Protein AF-A0A1Z4I8S8-F1 (afdb_monomer_lite)

Sequence (82 aa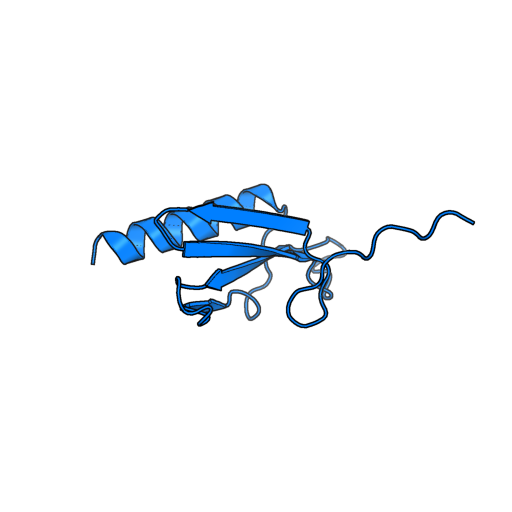):
MMAVPATLTYKGKPIHAHEIYGGYDIIVVRSPMKVEGKERYLFYIRNSRLEVVCDNSTKYGDKCSEKSLRTAREYIDILNII

Structure (mmCIF, N/CA/C/O backbone):
data_AF-A0A1Z4I8S8-F1
#
_entry.id   AF-A0A1Z4I8S8-F1
#
loop_
_atom_site.group_PDB
_atom_site.id
_atom_site.type_symbol
_atom_site.label_atom_id
_atom_site.label_alt_id
_atom_site.label_comp_id
_atom_site.label_asym_id
_atom_site.label_entity_id
_atom_site.label_seq_id
_atom_site.pdbx_PDB_ins_code
_atom_site.Cartn_x
_atom_site.Cartn_y
_atom_site.Cartn_z
_atom_site.occupancy
_atom_site.B_iso_or_equiv
_atom_site.auth_seq_id
_atom_site.auth_comp_id
_atom_site.auth_asym_id
_atom_site.auth_atom_id
_atom_site.pdbx_PDB_model_num
ATOM 1 N N . MET A 1 1 ? -11.476 1.415 -32.587 1.00 40.12 1 MET A N 1
ATOM 2 C CA . MET A 1 1 ? -10.417 1.519 -31.560 1.00 40.12 1 MET A CA 1
ATOM 3 C C . MET A 1 1 ? -11.056 1.223 -30.216 1.00 40.12 1 MET A C 1
ATOM 5 O O . MET A 1 1 ? -11.913 1.991 -29.805 1.00 40.12 1 MET A O 1
ATOM 9 N N . MET A 1 2 ? -10.740 0.095 -29.576 1.00 33.53 2 MET A N 1
ATOM 10 C CA . MET A 1 2 ? -11.165 -0.128 -28.189 1.00 33.53 2 MET A CA 1
ATOM 11 C C . MET A 1 2 ? -10.343 0.803 -27.296 1.00 33.53 2 MET A C 1
ATOM 13 O O . MET A 1 2 ? -9.115 0.761 -27.341 1.00 33.53 2 MET A O 1
ATOM 17 N N . ALA A 1 3 ? -11.012 1.683 -26.550 1.00 49.66 3 ALA A N 1
ATOM 18 C CA . ALA A 1 3 ? -10.362 2.514 -25.549 1.00 49.66 3 ALA A CA 1
ATOM 19 C C . ALA A 1 3 ? -9.707 1.590 -24.514 1.00 49.66 3 ALA A C 1
ATOM 21 O O . ALA A 1 3 ? -10.383 0.752 -23.916 1.00 49.66 3 ALA A O 1
ATOM 22 N N . VAL A 1 4 ? -8.389 1.706 -24.348 1.00 54.22 4 VAL A N 1
ATOM 23 C CA . VAL A 1 4 ? -7.657 1.031 -23.271 1.00 54.22 4 VAL A CA 1
ATOM 24 C C . VAL A 1 4 ? -8.357 1.400 -21.957 1.00 54.22 4 VAL A C 1
ATOM 26 O O . VAL A 1 4 ? -8.609 2.591 -21.753 1.00 54.22 4 VAL A O 1
ATOM 29 N N . PRO A 1 5 ? -8.727 0.433 -21.095 1.00 54.69 5 PRO A N 1
ATOM 30 C CA . PRO A 1 5 ? -9.394 0.748 -19.839 1.00 54.69 5 PRO A CA 1
ATOM 31 C C . PRO A 1 5 ? -8.539 1.755 -19.075 1.00 54.69 5 PRO A C 1
ATOM 33 O O . PRO A 1 5 ? -7.326 1.578 -18.959 1.00 54.69 5 PRO A O 1
ATOM 36 N N . ALA A 1 6 ? -9.161 2.842 -18.615 1.00 60.81 6 ALA A N 1
ATOM 37 C CA . ALA A 1 6 ? -8.472 3.876 -17.862 1.00 60.81 6 ALA A CA 1
ATOM 38 C C . ALA A 1 6 ? -7.778 3.219 -16.664 1.00 60.81 6 ALA A C 1
ATOM 40 O O . ALA A 1 6 ? -8.441 2.715 -15.757 1.00 60.81 6 ALA A O 1
ATOM 41 N N . THR A 1 7 ? -6.444 3.179 -16.681 1.00 71.06 7 THR A N 1
ATOM 42 C CA . THR A 1 7 ? -5.662 2.688 -15.551 1.00 71.06 7 THR A CA 1
ATOM 43 C C . THR A 1 7 ? -6.047 3.523 -14.342 1.00 71.06 7 THR A C 1
ATOM 45 O O . THR A 1 7 ? -5.805 4.731 -14.329 1.00 71.06 7 THR A O 1
ATOM 48 N N . LEU A 1 8 ? -6.680 2.905 -13.344 1.00 82.69 8 LEU A N 1
ATOM 49 C CA . LEU A 1 8 ? -7.041 3.606 -12.118 1.00 82.69 8 LEU A CA 1
ATOM 50 C C . LEU A 1 8 ? -5.771 4.204 -11.510 1.00 82.69 8 LEU A C 1
ATOM 52 O O . LEU A 1 8 ? 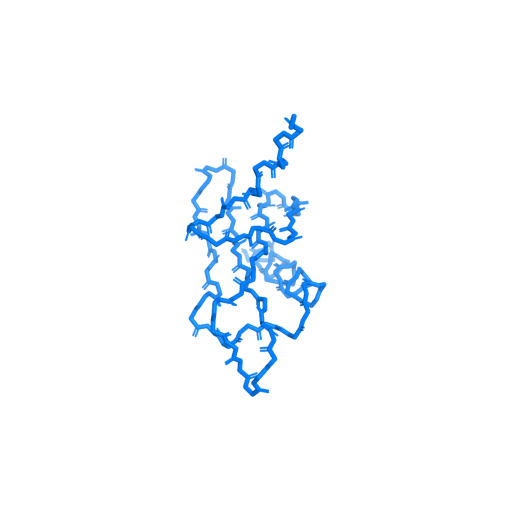-4.731 3.544 -11.432 1.00 82.69 8 LEU A O 1
ATOM 56 N N . THR A 1 9 ? -5.841 5.473 -11.114 1.00 85.94 9 THR A N 1
ATOM 57 C CA . THR A 1 9 ? -4.710 6.177 -10.508 1.00 85.94 9 THR A CA 1
ATOM 58 C C . THR A 1 9 ? -5.043 6.613 -9.092 1.00 85.94 9 THR A C 1
ATOM 60 O O . THR A 1 9 ? -6.188 6.919 -8.766 1.00 85.94 9 THR A O 1
ATOM 63 N N . TYR A 1 10 ? -4.020 6.663 -8.247 1.00 84.88 10 TYR A N 1
ATOM 64 C CA . TYR A 1 10 ? -4.095 7.211 -6.903 1.00 84.88 10 TYR A CA 1
ATOM 65 C C . TYR A 1 10 ? -2.970 8.227 -6.719 1.00 84.88 10 TYR A C 1
ATOM 67 O O . TYR A 1 10 ? -1.799 7.915 -6.941 1.00 84.88 10 TYR A O 1
ATOM 75 N N . LYS A 1 11 ? -3.330 9.474 -6.383 1.00 84.81 11 LYS A N 1
ATOM 76 C CA . LYS A 1 11 ? -2.404 10.627 -6.365 1.00 84.81 11 LYS A CA 1
ATOM 77 C C . LYS A 1 11 ? -1.580 10.751 -7.667 1.00 84.81 11 LYS A C 1
ATOM 79 O O . LYS A 1 11 ? -0.376 10.994 -7.627 1.00 84.81 11 LYS A O 1
ATOM 84 N N . GLY A 1 12 ? -2.217 10.517 -8.819 1.00 82.81 12 GLY A N 1
ATOM 85 C CA . GLY A 1 12 ? -1.577 10.575 -10.141 1.00 82.81 12 GLY A CA 1
ATOM 86 C C . GLY A 1 12 ? -0.664 9.390 -10.486 1.00 82.81 12 GLY A C 1
ATOM 87 O O . GLY A 1 12 ? -0.037 9.402 -11.542 1.00 82.81 12 GLY A O 1
ATOM 88 N N . LYS A 1 13 ? -0.580 8.358 -9.633 1.00 84.38 13 LYS A N 1
ATOM 89 C CA . LYS A 1 13 ? 0.233 7.153 -9.865 1.00 84.38 13 LYS A CA 1
ATOM 90 C C . LYS A 1 13 ? -0.656 5.957 -10.218 1.00 84.38 13 LYS A C 1
ATOM 92 O O . LYS A 1 13 ? -1.698 5.802 -9.583 1.00 84.38 13 LYS A O 1
ATOM 97 N N . PRO A 1 14 ? -0.266 5.092 -11.170 1.00 87.50 14 PRO A N 1
ATOM 98 C CA . PRO A 1 14 ? -1.020 3.883 -11.493 1.00 87.50 14 PRO A CA 1
ATOM 99 C C . PRO A 1 14 ? -1.194 2.979 -10.272 1.00 87.50 14 PRO A C 1
ATOM 101 O O . PRO A 1 14 ? -0.207 2.604 -9.628 1.00 87.50 14 PRO A O 1
ATOM 104 N N . ILE A 1 15 ? -2.441 2.616 -9.979 1.00 90.38 15 ILE A N 1
ATOM 105 C CA . ILE A 1 15 ? -2.758 1.595 -8.984 1.00 90.38 15 ILE A CA 1
ATOM 106 C C . ILE A 1 15 ? -2.347 0.248 -9.565 1.00 90.38 15 ILE A C 1
ATOM 108 O O . ILE A 1 15 ? -2.728 -0.107 -10.680 1.00 90.38 15 ILE A O 1
ATOM 112 N N . HIS A 1 16 ? -1.539 -0.489 -8.812 1.00 90.50 16 HIS A N 1
ATOM 113 C CA . HIS A 1 16 ? -1.119 -1.833 -9.177 1.00 90.50 16 HIS A CA 1
ATOM 114 C C . HIS A 1 16 ? -1.896 -2.912 -8.429 1.00 90.50 16 HIS A C 1
ATOM 116 O O . HIS A 1 16 ? -2.191 -3.950 -9.010 1.00 90.50 16 HIS A O 1
ATOM 122 N N . ALA A 1 17 ? -2.245 -2.655 -7.169 1.00 91.25 17 ALA A N 1
ATOM 123 C CA . ALA A 1 17 ? -3.108 -3.525 -6.385 1.00 91.25 17 ALA A CA 1
ATOM 124 C C . ALA A 1 17 ? -3.967 -2.700 -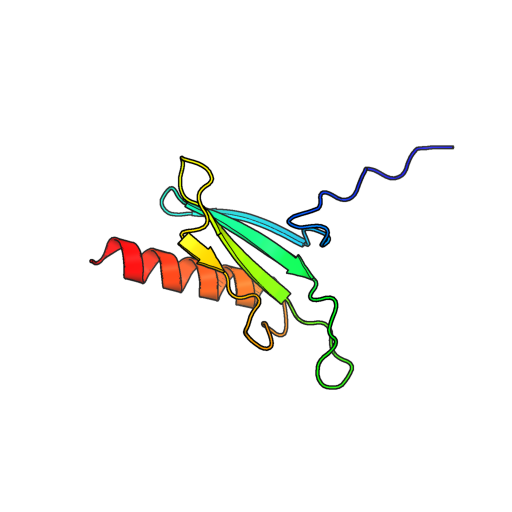5.423 1.00 91.25 17 ALA A C 1
ATOM 126 O O . ALA A 1 17 ? -3.602 -1.584 -5.043 1.00 91.25 17 ALA A O 1
ATOM 127 N N . HIS A 1 18 ? -5.112 -3.257 -5.047 1.00 93.25 18 HIS A N 1
ATOM 128 C CA . HIS A 1 18 ? -6.108 -2.619 -4.195 1.00 93.25 18 HIS A CA 1
ATOM 129 C C . HIS A 1 18 ? -6.830 -3.692 -3.377 1.00 93.25 18 HIS A C 1
ATOM 131 O O . HIS A 1 18 ? -7.209 -4.723 -3.931 1.00 93.25 18 HIS A O 1
ATOM 137 N N . GLU A 1 19 ? -6.970 -3.483 -2.069 1.00 94.25 19 GLU A N 1
ATOM 138 C CA . GLU A 1 19 ? -7.584 -4.442 -1.146 1.00 94.25 19 GLU A CA 1
ATOM 139 C C . GLU A 1 19 ? -8.207 -3.730 0.058 1.00 94.25 19 GLU A C 1
ATOM 141 O O . GLU A 1 19 ? -7.658 -2.754 0.557 1.00 94.25 19 GLU A O 1
ATOM 146 N N . ILE A 1 20 ? -9.310 -4.274 0.577 1.00 94.75 20 ILE A N 1
ATOM 147 C CA . ILE A 1 20 ? -9.853 -3.897 1.885 1.00 94.75 20 ILE A CA 1
ATOM 148 C C . ILE A 1 20 ? -9.412 -4.929 2.930 1.00 94.75 20 ILE A C 1
ATOM 150 O O . ILE A 1 20 ? -9.640 -6.124 2.745 1.00 94.75 20 ILE A O 1
ATOM 154 N N . TYR A 1 21 ? -8.820 -4.482 4.039 1.00 94.81 21 TYR A N 1
ATOM 155 C CA . TYR A 1 21 ? -8.352 -5.342 5.131 1.00 94.81 21 TYR A CA 1
ATOM 156 C C . TYR A 1 21 ? -8.575 -4.674 6.493 1.00 94.81 21 TYR A C 1
ATOM 158 O O . TYR A 1 21 ? -8.225 -3.512 6.685 1.00 94.81 21 TYR A O 1
ATOM 166 N N . GLY A 1 22 ? -9.183 -5.392 7.445 1.00 91.19 22 GLY A N 1
ATOM 167 C CA . GLY A 1 22 ? -9.417 -4.886 8.807 1.00 91.19 22 GLY A CA 1
ATOM 168 C C . GLY A 1 22 ? -10.271 -3.611 8.888 1.00 91.19 22 GLY A C 1
ATOM 169 O O . GLY A 1 22 ? -10.116 -2.842 9.826 1.00 91.19 22 GLY A O 1
ATOM 170 N N . GLY A 1 23 ? -11.125 -3.346 7.891 1.00 92.44 23 GLY A N 1
ATOM 171 C CA . GLY A 1 23 ? -11.902 -2.100 7.789 1.00 92.44 23 GLY A CA 1
ATOM 172 C C . GLY A 1 23 ? -11.147 -0.916 7.167 1.00 92.44 23 GLY A C 1
ATOM 173 O O . GLY A 1 23 ? -11.720 0.166 7.028 1.00 92.44 23 GLY A O 1
ATOM 174 N N . TYR A 1 24 ? -9.896 -1.124 6.753 1.00 95.50 24 TYR A N 1
ATOM 175 C CA . TYR A 1 24 ? -9.069 -0.144 6.059 1.00 95.50 24 TYR A CA 1
ATOM 176 C C . TYR A 1 24 ? -8.924 -0.485 4.582 1.00 95.50 24 TYR A C 1
ATOM 178 O O . TYR A 1 24 ? -9.014 -1.637 4.163 1.00 95.50 24 TYR A O 1
ATOM 186 N N . ASP A 1 25 ? -8.661 0.546 3.798 1.00 95.69 25 ASP A N 1
ATOM 187 C CA . ASP A 1 25 ? -8.459 0.471 2.367 1.00 95.69 25 ASP A CA 1
ATOM 188 C C . ASP A 1 25 ? -6.969 0.592 2.023 1.00 95.69 25 ASP A C 1
ATOM 190 O O . ASP A 1 25 ? -6.352 1.625 2.288 1.00 95.69 25 ASP A O 1
ATOM 194 N N . ILE A 1 26 ? -6.388 -0.460 1.447 1.00 95.94 26 ILE A N 1
ATOM 195 C CA . ILE A 1 26 ? -4.980 -0.553 1.058 1.00 95.94 26 ILE A CA 1
ATOM 196 C C . ILE A 1 26 ? -4.855 -0.340 -0.449 1.00 95.94 26 ILE A C 1
ATOM 198 O O . ILE A 1 26 ? -5.362 -1.118 -1.257 1.00 95.94 26 ILE A O 1
ATOM 202 N N . ILE A 1 27 ? -4.083 0.668 -0.841 1.00 95.25 27 ILE A N 1
ATOM 203 C CA . ILE A 1 27 ? -3.812 0.998 -2.240 1.00 95.25 27 ILE A CA 1
ATOM 204 C C . ILE A 1 27 ? -2.318 0.884 -2.488 1.00 95.25 27 ILE A C 1
ATOM 206 O O . ILE A 1 27 ? -1.533 1.618 -1.891 1.00 95.25 27 ILE A O 1
ATOM 210 N N . VAL A 1 28 ? -1.919 0.017 -3.414 1.00 94.06 28 VAL A N 1
ATOM 211 C CA . VAL A 1 28 ? -0.527 -0.128 -3.841 1.00 94.06 28 VAL A CA 1
ATOM 212 C C . VAL A 1 28 ? -0.351 0.494 -5.213 1.00 94.06 28 VAL A C 1
ATOM 214 O O . VAL A 1 28 ? -1.051 0.147 -6.161 1.00 94.06 28 VAL A O 1
ATOM 217 N N . VAL A 1 29 ? 0.623 1.388 -5.337 1.00 92.75 29 VAL A N 1
ATOM 218 C CA . VAL A 1 29 ? 0.984 2.047 -6.594 1.00 92.75 29 VAL A CA 1
ATOM 219 C C . VAL A 1 29 ? 2.412 1.709 -6.996 1.00 92.75 29 VAL A C 1
ATOM 221 O O . VAL A 1 29 ? 3.263 1.397 -6.156 1.00 92.75 29 VAL A O 1
ATOM 224 N N . ARG A 1 30 ? 2.707 1.853 -8.288 1.00 88.56 30 ARG A N 1
ATOM 225 C CA . ARG A 1 30 ? 4.092 1.855 -8.774 1.00 88.56 30 ARG A CA 1
ATOM 226 C C . ARG A 1 30 ? 4.769 3.178 -8.415 1.00 88.56 30 ARG A C 1
ATOM 228 O O . ARG A 1 30 ? 4.237 4.255 -8.688 1.00 88.56 30 ARG A O 1
ATOM 235 N N . SER A 1 31 ? 5.948 3.101 -7.804 1.00 84.12 31 SER A N 1
ATOM 236 C CA . SER A 1 31 ? 6.809 4.258 -7.575 1.00 84.12 31 SER A CA 1
ATOM 237 C C . SER A 1 31 ? 7.320 4.786 -8.917 1.00 84.12 31 SER A C 1
ATOM 239 O O . SER A 1 31 ? 7.837 4.000 -9.714 1.00 84.12 31 SER A O 1
ATOM 241 N N . PRO A 1 32 ? 7.245 6.104 -9.169 1.00 75.06 32 PRO A N 1
ATOM 242 C CA . PRO A 1 32 ? 7.877 6.694 -10.344 1.00 75.06 32 PRO A CA 1
ATOM 243 C C . PRO A 1 32 ? 9.411 6.659 -10.247 1.00 75.06 32 PRO A C 1
ATOM 245 O O . PRO A 1 32 ? 10.094 6.675 -11.268 1.00 75.06 32 PRO A O 1
ATOM 248 N N . MET A 1 33 ? 9.965 6.588 -9.031 1.00 74.00 33 MET A N 1
ATOM 249 C CA . MET A 1 33 ? 11.405 6.473 -8.820 1.00 74.00 33 MET A CA 1
ATOM 250 C C . MET A 1 33 ? 11.819 5.004 -8.847 1.00 74.00 33 MET A C 1
ATOM 252 O O . MET A 1 33 ? 11.384 4.204 -8.013 1.00 74.00 33 MET A O 1
ATOM 256 N N . LYS A 1 34 ? 12.701 4.668 -9.791 1.00 76.25 34 LYS A N 1
ATOM 257 C CA . LYS A 1 34 ? 13.414 3.390 -9.801 1.00 76.25 34 LYS A CA 1
ATOM 258 C C . LYS A 1 34 ? 14.603 3.481 -8.854 1.00 76.25 34 LYS A C 1
ATOM 260 O O . LYS A 1 34 ? 15.389 4.420 -8.931 1.00 76.25 34 LYS A O 1
ATOM 265 N N . VAL A 1 35 ? 14.755 2.485 -7.991 1.00 75.12 35 VAL A N 1
ATOM 266 C CA . VAL A 1 35 ? 15.895 2.375 -7.071 1.00 75.12 35 VAL A CA 1
ATOM 267 C C . VAL A 1 35 ? 16.767 1.240 -7.585 1.00 75.12 35 VAL A C 1
ATOM 269 O O . VAL A 1 35 ? 16.272 0.122 -7.726 1.00 75.12 35 VAL A O 1
ATOM 272 N N . GLU A 1 36 ? 18.032 1.528 -7.907 1.00 80.06 36 GLU A N 1
ATOM 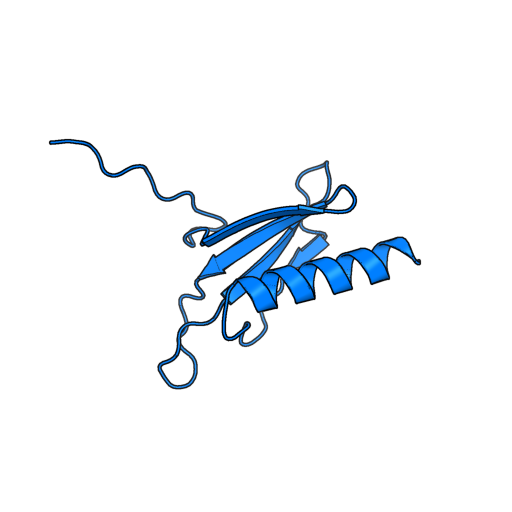273 C CA . GLU A 1 36 ? 18.960 0.569 -8.544 1.00 80.06 36 GLU A CA 1
ATOM 274 C C . GLU A 1 36 ? 18.414 0.000 -9.870 1.00 80.06 36 GLU A C 1
ATOM 276 O O . GLU A 1 36 ? 18.547 -1.186 -10.168 1.00 80.06 36 GLU A O 1
ATOM 281 N N . GLY A 1 37 ? 17.701 0.827 -10.644 1.00 79.38 37 GLY A N 1
ATOM 282 C CA . GLY A 1 37 ? 17.063 0.409 -11.899 1.00 79.38 37 GLY A CA 1
ATOM 283 C C . GLY A 1 37 ? 15.838 -0.499 -11.731 1.00 79.38 37 GLY A C 1
ATOM 284 O O . GLY A 1 37 ? 15.215 -0.862 -12.727 1.00 79.38 37 GLY A O 1
ATOM 285 N N . LYS A 1 38 ? 15.449 -0.832 -10.494 1.00 81.94 38 LYS A N 1
ATOM 286 C CA . LYS A 1 38 ? 14.308 -1.704 -10.193 1.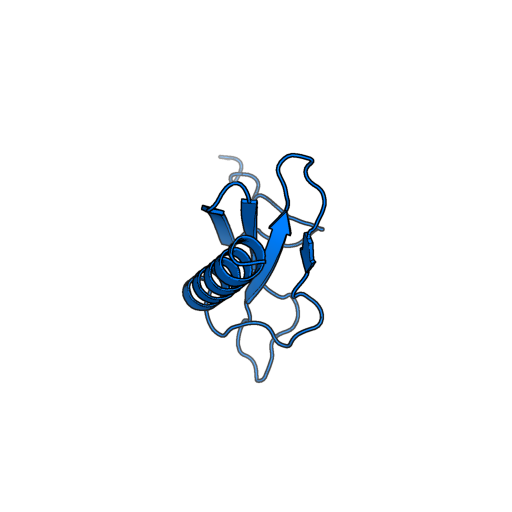00 81.94 38 LYS A CA 1
ATOM 287 C C . LYS A 1 38 ? 13.070 -0.892 -9.845 1.00 81.94 38 LYS A C 1
ATOM 289 O O . LYS A 1 38 ? 13.153 0.122 -9.146 1.00 81.94 38 LYS A O 1
ATOM 294 N N . GLU A 1 39 ? 11.923 -1.363 -10.328 1.00 85.12 39 GLU A N 1
ATOM 295 C CA . GLU A 1 39 ? 10.623 -0.838 -9.921 1.00 85.12 39 GLU A CA 1
ATOM 296 C C . GLU A 1 39 ? 10.419 -1.043 -8.423 1.00 85.12 39 GLU A C 1
ATOM 298 O O . GLU A 1 39 ? 10.898 -2.013 -7.827 1.00 85.12 39 GLU A O 1
ATOM 303 N N . ARG A 1 40 ? 9.719 -0.091 -7.815 1.00 90.75 40 ARG A N 1
ATOM 304 C CA . ARG A 1 40 ? 9.372 -0.130 -6.402 1.00 90.75 40 ARG A CA 1
ATOM 305 C C . ARG A 1 40 ? 7.890 0.106 -6.235 1.00 90.75 40 ARG A C 1
ATOM 307 O O . ARG A 1 40 ? 7.273 0.794 -7.046 1.00 90.75 40 ARG A O 1
ATOM 314 N N . TYR A 1 41 ? 7.341 -0.453 -5.173 1.00 92.00 41 TYR A N 1
ATOM 315 C CA . TYR A 1 41 ? 5.922 -0.392 -4.868 1.00 92.00 41 TYR A CA 1
ATOM 316 C C . TYR A 1 41 ? 5.721 0.384 -3.575 1.00 92.00 41 TYR A C 1
ATOM 318 O O . TYR A 1 41 ? 6.448 0.200 -2.598 1.00 92.00 41 TYR A O 1
ATOM 326 N N . LEU A 1 42 ? 4.778 1.317 -3.607 1.00 93.50 42 LEU A N 1
ATOM 327 C CA . LEU A 1 42 ? 4.409 2.155 -2.472 1.00 93.50 42 LEU A CA 1
ATOM 328 C C . LEU A 1 42 ? 2.984 1.800 -2.088 1.00 93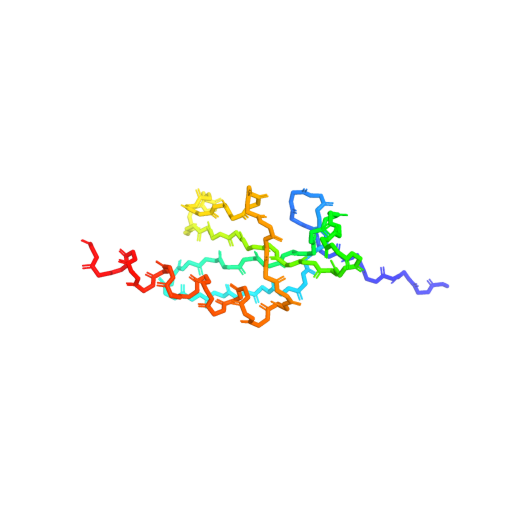.50 42 LEU A C 1
ATOM 330 O O . LEU A 1 42 ? 2.170 1.543 -2.973 1.00 93.50 42 LEU A O 1
ATOM 334 N N . PHE A 1 43 ? 2.674 1.830 -0.799 1.00 94.31 43 PHE A N 1
ATOM 335 C CA . PHE A 1 43 ? 1.317 1.618 -0.321 1.00 94.31 43 PHE A CA 1
ATOM 336 C C . PHE A 1 43 ? 0.783 2.851 0.405 1.00 94.31 43 PHE A C 1
ATOM 338 O O . PHE A 1 43 ? 1.536 3.631 0.997 1.00 94.31 43 PHE A O 1
ATOM 345 N N . TYR A 1 44 ? -0.534 2.988 0.358 1.00 94.94 44 TYR A N 1
ATOM 346 C CA . TYR A 1 44 ? -1.323 3.957 1.095 1.00 94.94 44 TYR A CA 1
ATOM 347 C C . TYR A 1 44 ? -2.432 3.206 1.817 1.00 94.94 44 TYR A C 1
ATOM 349 O O . TYR A 1 44 ? -3.007 2.279 1.250 1.00 94.94 44 TYR A O 1
ATOM 357 N N . ILE A 1 45 ? -2.733 3.613 3.045 1.00 95.56 45 ILE A N 1
ATOM 358 C CA . ILE A 1 45 ? -3.816 3.036 3.840 1.00 95.56 45 ILE A CA 1
ATOM 359 C C . ILE A 1 45 ? -4.803 4.151 4.150 1.00 95.56 45 ILE A C 1
ATOM 361 O O . ILE A 1 45 ? -4.400 5.209 4.645 1.00 95.56 45 ILE A O 1
ATOM 365 N N . ARG A 1 46 ? -6.084 3.927 3.855 1.00 95.62 46 ARG A N 1
ATOM 366 C CA . ARG A 1 46 ? -7.177 4.845 4.177 1.00 95.62 46 ARG A CA 1
ATOM 367 C C . ARG A 1 46 ? -8.155 4.218 5.157 1.00 95.62 46 ARG A C 1
ATOM 369 O O . ARG A 1 46 ? -8.356 3.008 5.144 1.00 95.62 46 ARG A O 1
ATOM 376 N N . ASN A 1 47 ? -8.779 5.041 5.990 1.00 93.88 47 ASN A N 1
ATOM 377 C CA . ASN A 1 47 ? -9.915 4.615 6.805 1.00 93.88 47 ASN A CA 1
ATOM 378 C C . ASN A 1 47 ? -11.236 4.686 6.005 1.00 93.88 47 ASN A C 1
ATOM 380 O O . ASN A 1 47 ? -11.266 5.099 4.843 1.00 93.88 47 ASN A O 1
ATOM 384 N N . SER A 1 48 ? -12.351 4.330 6.646 1.00 90.69 48 SER A N 1
ATOM 385 C CA . SER A 1 48 ? -13.700 4.382 6.057 1.00 90.69 48 SER A CA 1
ATOM 386 C C . SER A 1 48 ? -14.169 5.790 5.660 1.00 90.69 48 SER A C 1
ATOM 388 O O . SER A 1 48 ? -15.083 5.926 4.850 1.00 90.69 48 SER A O 1
ATOM 390 N N . ARG A 1 49 ? -13.528 6.841 6.186 1.00 92.88 49 ARG A N 1
ATOM 391 C CA . ARG A 1 49 ? -13.759 8.247 5.819 1.00 92.88 49 ARG A CA 1
ATOM 392 C C . ARG A 1 49 ? -12.880 8.707 4.653 1.00 92.88 49 ARG A C 1
ATOM 394 O O . ARG A 1 49 ? -12.884 9.886 4.317 1.00 92.88 49 ARG A O 1
ATOM 401 N N . LEU A 1 50 ? -12.147 7.784 4.024 1.00 89.31 50 LEU A N 1
ATOM 402 C CA . LEU A 1 50 ? -11.183 8.031 2.947 1.00 89.31 50 LEU A CA 1
ATOM 403 C C . LEU A 1 50 ? -9.971 8.880 3.371 1.00 89.31 50 LEU A C 1
ATOM 405 O O . LEU A 1 50 ? -9.216 9.341 2.511 1.00 89.31 50 LEU A O 1
ATOM 409 N N . GLU A 1 51 ? -9.745 9.048 4.674 1.00 93.31 51 GLU A N 1
ATOM 410 C CA . GLU A 1 51 ? -8.589 9.759 5.215 1.00 93.31 51 GLU A CA 1
ATOM 411 C C . GLU A 1 51 ? -7.369 8.840 5.192 1.00 93.31 51 GLU A C 1
ATOM 413 O O . GLU A 1 51 ? -7.456 7.666 5.558 1.00 93.31 51 GLU A O 1
ATOM 418 N N . VAL A 1 52 ? -6.221 9.367 4.763 1.00 92.88 52 VAL A N 1
ATOM 419 C CA . VAL A 1 52 ? -4.969 8.604 4.716 1.00 92.88 52 VAL A CA 1
ATOM 420 C C . VAL A 1 52 ? -4.415 8.467 6.129 1.00 92.88 52 VAL A C 1
ATOM 422 O O . VAL A 1 52 ? -3.975 9.451 6.717 1.00 92.88 52 VAL A O 1
ATOM 425 N N . VAL A 1 53 ? -4.403 7.242 6.649 1.00 93.75 53 VAL A N 1
ATOM 426 C CA . VAL A 1 53 ? -3.828 6.913 7.964 1.00 93.75 53 VAL A CA 1
ATOM 427 C C . VAL A 1 53 ? -2.367 6.485 7.857 1.00 93.75 53 VAL A C 1
ATOM 429 O O . VAL A 1 53 ? -1.605 6.639 8.804 1.00 93.75 53 VAL A O 1
ATOM 432 N N . CYS A 1 54 ? -1.954 5.982 6.691 1.00 92.69 54 CYS A N 1
ATOM 433 C CA . CYS A 1 54 ? -0.563 5.651 6.416 1.00 92.69 54 CYS A CA 1
ATOM 434 C C . CYS A 1 54 ? -0.197 6.008 4.977 1.00 92.69 54 CYS A C 1
ATOM 436 O O . CYS A 1 54 ? -0.886 5.619 4.031 1.00 92.69 54 CYS A O 1
ATOM 438 N N . ASP A 1 55 ? 0.917 6.717 4.818 1.00 91.94 55 ASP A N 1
ATOM 439 C CA . ASP A 1 55 ? 1.507 7.053 3.528 1.00 91.94 55 ASP A CA 1
ATOM 440 C C . ASP A 1 55 ? 2.969 6.595 3.518 1.00 91.94 55 ASP A C 1
ATOM 442 O O . ASP A 1 55 ? 3.834 7.205 4.150 1.00 91.94 55 ASP A O 1
ATOM 446 N N . ASN A 1 56 ? 3.255 5.505 2.801 1.00 89.19 56 ASN A N 1
ATOM 447 C CA . ASN A 1 56 ? 4.610 4.962 2.718 1.00 89.19 56 ASN A CA 1
ATOM 448 C C . ASN A 1 56 ? 5.424 5.554 1.554 1.00 89.19 56 ASN A C 1
ATOM 450 O O . ASN A 1 56 ? 6.469 5.014 1.190 1.00 89.19 56 ASN A O 1
ATOM 454 N N . SER A 1 57 ? 4.963 6.647 0.934 1.00 81.06 57 SER A N 1
ATOM 455 C CA . SER A 1 57 ? 5.608 7.209 -0.258 1.00 81.06 57 SER A CA 1
ATOM 456 C C . SER A 1 57 ? 6.940 7.913 -0.003 1.00 81.06 57 SER A C 1
ATOM 458 O O . SER A 1 57 ? 7.670 8.173 -0.956 1.00 81.06 57 SER A O 1
ATOM 460 N N . THR A 1 58 ? 7.282 8.177 1.258 1.00 78.00 58 THR A N 1
ATOM 461 C CA . THR A 1 58 ? 8.579 8.731 1.673 1.00 78.00 58 THR A CA 1
ATOM 462 C C . THR A 1 58 ? 9.676 7.670 1.798 1.00 78.00 58 THR A C 1
ATOM 464 O O . THR A 1 58 ? 10.852 8.017 1.898 1.00 78.00 58 THR A O 1
ATOM 467 N N . LYS A 1 59 ? 9.326 6.376 1.779 1.00 78.38 59 LYS A N 1
ATOM 468 C CA . LYS A 1 59 ? 10.296 5.273 1.803 1.00 78.38 59 LYS A CA 1
ATOM 469 C C . LYS A 1 59 ? 10.682 4.849 0.387 1.00 78.38 59 LYS A C 1
ATOM 471 O O . LYS A 1 59 ? 9.971 5.099 -0.580 1.00 78.38 59 LYS A O 1
ATOM 476 N N . TYR A 1 60 ? 11.774 4.090 0.281 1.00 80.62 60 TYR A N 1
ATOM 477 C CA . TYR A 1 60 ? 12.234 3.490 -0.980 1.00 80.62 60 TYR A CA 1
ATOM 478 C C . TYR A 1 60 ? 11.231 2.517 -1.636 1.00 80.62 60 TYR A C 1
ATOM 480 O O . TYR A 1 60 ? 11.444 2.109 -2.776 1.00 80.62 60 TYR A O 1
ATOM 488 N N . GLY A 1 61 ? 10.156 2.137 -0.938 1.00 84.56 61 GLY A N 1
ATOM 489 C CA . GLY A 1 61 ? 9.163 1.174 -1.409 1.00 84.56 61 GLY A CA 1
ATOM 490 C C . GLY A 1 61 ? 9.657 -0.274 -1.426 1.00 84.56 61 GLY A C 1
ATOM 491 O O . GLY A 1 61 ? 10.848 -0.574 -1.273 1.00 84.56 61 GLY A O 1
ATOM 492 N N . ASP A 1 62 ? 8.728 -1.205 -1.622 1.00 90.75 62 ASP A N 1
ATOM 493 C CA . ASP A 1 62 ? 9.044 -2.629 -1.695 1.00 90.75 62 ASP A CA 1
ATOM 494 C C . ASP A 1 62 ? 9.413 -3.074 -3.103 1.00 90.75 62 ASP A C 1
ATOM 496 O O . ASP A 1 62 ? 9.166 -2.392 -4.092 1.00 90.75 62 ASP A O 1
ATOM 500 N N . LYS A 1 63 ? 10.036 -4.251 -3.184 1.00 89.06 63 LYS A N 1
ATOM 501 C CA . LYS A 1 63 ? 10.491 -4.848 -4.445 1.00 89.06 63 LYS A CA 1
ATOM 502 C C . LYS A 1 63 ? 9.344 -5.418 -5.292 1.00 89.06 63 LYS A C 1
ATOM 504 O O . LYS A 1 63 ? 9.534 -5.600 -6.486 1.00 89.06 63 LYS A O 1
ATOM 509 N N . CYS A 1 64 ? 8.195 -5.717 -4.687 1.00 90.12 64 CYS A N 1
ATOM 510 C CA . CYS A 1 64 ? 7.004 -6.220 -5.370 1.00 90.12 64 CYS A CA 1
ATOM 511 C C . CYS A 1 64 ? 5.729 -5.776 -4.633 1.00 90.12 64 CYS A C 1
ATOM 513 O O . CYS A 1 64 ? 5.782 -5.424 -3.448 1.00 90.12 64 CYS A O 1
ATOM 515 N N . SER A 1 65 ? 4.594 -5.803 -5.331 1.00 91.00 65 SER A N 1
ATOM 516 C CA . SER A 1 65 ? 3.277 -5.414 -4.812 1.00 91.00 65 SER A CA 1
ATOM 517 C C . SER A 1 65 ? 2.812 -6.271 -3.645 1.00 91.00 65 SER A C 1
ATOM 519 O O . SER A 1 65 ? 2.258 -5.742 -2.688 1.00 91.00 65 SER A O 1
ATOM 521 N N . GLU A 1 66 ? 3.070 -7.577 -3.687 1.00 93.38 66 GLU A N 1
ATOM 522 C CA . GLU A 1 66 ? 2.648 -8.533 -2.657 1.00 93.38 66 GLU A CA 1
ATOM 523 C C . GLU A 1 66 ? 3.334 -8.224 -1.328 1.00 93.38 66 GLU A C 1
ATOM 525 O O . GLU A 1 66 ? 2.715 -8.291 -0.268 1.00 93.38 66 GLU A O 1
ATOM 530 N N . LYS A 1 67 ? 4.615 -7.832 -1.382 1.00 92.94 67 LYS A N 1
ATOM 531 C CA . LYS A 1 67 ? 5.354 -7.406 -0.195 1.00 92.94 67 LYS A CA 1
ATOM 532 C C . LYS A 1 67 ? 4.785 -6.104 0.367 1.00 92.94 67 LYS A C 1
ATOM 534 O O . LYS A 1 67 ? 4.602 -6.029 1.575 1.00 92.94 67 LYS A O 1
ATOM 539 N N . SER A 1 68 ? 4.451 -5.131 -0.486 1.00 93.44 68 SER A N 1
ATOM 540 C CA . SER A 1 68 ? 3.792 -3.894 -0.043 1.00 93.44 68 SER A CA 1
ATOM 541 C C . SER A 1 68 ? 2.420 -4.142 0.576 1.00 93.44 68 SER A C 1
ATOM 543 O O . SER A 1 68 ? 2.125 -3.555 1.612 1.00 93.44 68 SER A O 1
ATOM 545 N N . LEU A 1 69 ? 1.606 -5.030 -0.005 1.00 94.88 69 LEU A N 1
ATOM 546 C CA . LEU A 1 69 ? 0.324 -5.435 0.580 1.00 94.88 69 LEU A CA 1
ATOM 547 C C . LEU A 1 69 ? 0.529 -6.080 1.949 1.00 94.88 69 LEU A C 1
ATOM 549 O O . LEU A 1 69 ? -0.113 -5.681 2.913 1.00 94.88 69 LEU A O 1
ATOM 553 N N . ARG A 1 70 ? 1.459 -7.036 2.060 1.00 95.25 70 ARG A N 1
ATOM 554 C CA . ARG A 1 70 ? 1.746 -7.700 3.335 1.00 95.25 70 ARG A CA 1
ATOM 555 C C . ARG A 1 70 ? 2.195 -6.706 4.405 1.00 95.25 70 ARG A C 1
ATOM 557 O O . ARG A 1 70 ? 1.648 -6.725 5.497 1.00 95.25 70 ARG A O 1
ATOM 564 N N . THR A 1 71 ? 3.119 -5.803 4.082 1.00 94.12 71 THR A N 1
ATOM 565 C CA . THR A 1 71 ? 3.573 -4.766 5.021 1.00 94.12 71 THR A CA 1
ATOM 566 C C . THR A 1 71 ? 2.450 -3.798 5.407 1.00 94.12 71 THR A C 1
ATOM 568 O O . THR A 1 71 ? 2.391 -3.366 6.554 1.00 94.12 71 THR A O 1
ATOM 571 N N . ALA A 1 72 ? 1.531 -3.480 4.492 1.00 94.31 72 ALA A N 1
ATOM 572 C CA . ALA A 1 72 ? 0.356 -2.676 4.820 1.00 94.31 72 ALA A CA 1
ATOM 573 C C . ALA A 1 72 ? -0.604 -3.405 5.778 1.00 94.31 72 ALA A C 1
ATOM 575 O O . ALA A 1 72 ? -1.106 -2.787 6.714 1.00 94.31 72 ALA A O 1
ATOM 576 N N . ARG A 1 73 ? -0.818 -4.715 5.589 1.00 95.12 73 ARG A N 1
ATOM 577 C CA . ARG A 1 73 ? -1.623 -5.547 6.502 1.00 95.12 73 ARG A CA 1
ATOM 578 C C . ARG A 1 73 ? -0.990 -5.640 7.889 1.00 95.12 73 ARG A C 1
ATOM 580 O O . ARG A 1 73 ? -1.671 -5.364 8.865 1.00 95.12 73 ARG A O 1
ATOM 587 N N . GLU A 1 74 ? 0.316 -5.908 7.962 1.00 94.56 74 GLU A N 1
ATOM 588 C CA . GLU A 1 74 ? 1.077 -5.914 9.224 1.00 94.56 74 GLU A CA 1
ATOM 589 C C . GLU A 1 74 ? 0.932 -4.576 9.972 1.00 94.56 74 GLU A C 1
ATOM 591 O O . GLU A 1 74 ? 0.772 -4.552 11.190 1.00 94.56 74 GLU A O 1
ATOM 596 N N . TYR A 1 75 ? 0.939 -3.449 9.250 1.00 92.81 75 TYR A N 1
ATOM 597 C CA . TYR A 1 75 ? 0.710 -2.131 9.844 1.00 92.81 75 TYR A CA 1
ATOM 598 C C . TYR A 1 75 ? -0.712 -1.973 10.404 1.00 92.81 75 TYR A C 1
ATOM 600 O O . TYR A 1 75 ? -0.876 -1.435 11.495 1.00 92.81 75 TYR A O 1
ATOM 608 N N . ILE A 1 76 ? -1.735 -2.454 9.689 1.00 93.94 76 ILE A N 1
ATOM 609 C CA . ILE A 1 76 ? -3.132 -2.442 10.160 1.00 93.94 76 ILE A CA 1
ATOM 610 C C . ILE A 1 76 ? -3.308 -3.335 11.390 1.00 93.94 76 ILE A C 1
ATOM 612 O O . ILE A 1 76 ? -3.977 -2.928 12.334 1.00 93.94 76 ILE A O 1
ATOM 616 N N . ASP A 1 77 ? -2.688 -4.515 11.412 1.00 94.12 77 ASP A N 1
ATOM 617 C CA . ASP A 1 77 ? -2.741 -5.408 12.571 1.00 94.12 77 ASP A CA 1
ATOM 618 C C . ASP A 1 77 ? -2.156 -4.720 13.816 1.00 94.12 77 ASP A C 1
ATOM 620 O O . ASP A 1 77 ? -2.758 -4.777 14.884 1.00 94.12 77 ASP A O 1
ATOM 624 N N . ILE A 1 78 ? -1.040 -3.990 13.675 1.00 91.19 78 ILE A N 1
ATOM 625 C CA . ILE A 1 78 ? -0.458 -3.188 14.766 1.00 91.19 78 ILE A CA 1
ATOM 626 C C . ILE A 1 78 ? -1.416 -2.079 15.217 1.00 91.19 78 ILE A C 1
ATOM 628 O O . ILE A 1 78 ? -1.577 -1.877 16.418 1.00 91.19 78 ILE A O 1
ATOM 632 N N . LEU A 1 79 ? -2.054 -1.368 14.280 1.00 87.31 79 LEU A N 1
ATOM 633 C CA . LEU A 1 79 ? -3.022 -0.316 14.610 1.00 87.31 79 LEU A CA 1
ATOM 634 C C . LEU A 1 79 ? -4.242 -0.850 15.365 1.00 87.31 79 LEU A C 1
ATOM 636 O O . LEU A 1 79 ? -4.752 -0.149 16.224 1.00 87.31 79 LEU A O 1
ATOM 640 N N . ASN A 1 80 ? -4.702 -2.062 15.049 1.00 86.31 80 ASN A N 1
ATOM 641 C CA . ASN A 1 80 ? -5.884 -2.670 15.667 1.00 86.31 80 ASN A CA 1
ATOM 642 C C . ASN A 1 80 ? -5.610 -3.303 17.043 1.00 86.31 80 ASN A C 1
ATOM 644 O O . ASN A 1 80 ? -6.554 -3.665 17.742 1.00 86.31 80 ASN A O 1
ATOM 648 N N . ILE A 1 81 ? -4.340 -3.493 17.414 1.00 79.94 81 ILE A N 1
ATOM 649 C CA . ILE A 1 81 ? -3.942 -3.978 18.746 1.00 79.94 81 ILE A CA 1
ATOM 650 C C . ILE A 1 81 ? -3.938 -2.835 19.779 1.00 79.94 81 ILE A C 1
ATOM 652 O O . ILE A 1 81 ? -4.054 -3.103 20.976 1.00 79.94 81 ILE A O 1
ATOM 656 N N . ILE A 1 82 ? -3.783 -1.588 19.323 1.00 56.94 82 ILE A N 1
ATOM 657 C CA . ILE A 1 82 ? -3.707 -0.371 20.149 1.00 56.94 82 ILE A CA 1
ATOM 658 C C . ILE A 1 82 ? -5.103 0.232 20.314 1.00 56.94 82 ILE A C 1
ATOM 660 O O . ILE A 1 82 ? -5.425 0.621 21.459 1.00 56.94 82 ILE A O 1
#

Radius of gyration: 13.45 Å; chains: 1; bounding box: 33×19×52 Å

Secondary structure (DSSP, 8-state):
-PPPP---EETTEEEEEEEEETTEEEEEEE-SS-BTTB--EEEEEE-TT--EEEE-TTS--BSSHHHHHHHHHHHHHHHHH-

pLDDT: mean 85.73, std 12.74, range [33.53, 95.94]

Foldseek 3Di:
DPPDPPQDDDPNFGFPDWDQDPQKTKTKGWQPDDDVNAIFIWIWIAHPVRDTPDGRNVDPHHRDPVVNVVVVNVVSVVVVVD